Protein AF-A0A258DXA4-F1 (afdb_monomer_lite)

Secondary structure (DSSP, 8-state):
--------PPEEEPPHHHHHHHHHHHH-TTTHHHHHHHHHHHHHHHSTTT-----PPPEEETT-

pLDDT: mean 82.4, std 10.17, range [45.59, 92.06]

Sequence (64 aa):
MTHATTTLKPVTLVPEARRMAFLPALFSPVLMLIGERAVYQFISWLAPDDYAGGLWHFHEREGQ

Foldseek 3Di:
DDDDPPPDFDKAWDDPVCVVVVLCVVLPVVCSVVSVVCVLVVVCVVCVPPPPDDDDTDIDGPND

Structure (mmCIF, N/CA/C/O backbone):
data_AF-A0A258DXA4-F1
#
_entry.id   AF-A0A258DXA4-F1
#
loop_
_atom_site.group_PDB
_atom_site.id
_atom_site.type_symbol
_atom_site.label_atom_id
_atom_site.label_alt_id
_atom_site.label_comp_id
_atom_site.label_asym_id
_atom_site.label_entity_id
_atom_site.label_seq_id
_atom_site.pdbx_PDB_ins_code
_atom_site.Cartn_x
_atom_site.Cartn_y
_atom_site.Cartn_z
_atom_site.occupancy
_atom_site.B_iso_or_equiv
_atom_site.auth_seq_id
_atom_site.auth_comp_id
_atom_site.auth_asym_id
_atom_site.auth_atom_id
_atom_site.pdbx_PDB_model_num
ATOM 1 N N . MET A 1 1 ? 20.026 -23.663 26.453 1.00 45.59 1 MET A N 1
ATOM 2 C CA . MET A 1 1 ? 19.565 -22.736 25.400 1.00 45.59 1 MET A CA 1
ATOM 3 C C . MET A 1 1 ? 18.054 -22.870 25.311 1.00 45.59 1 MET A C 1
ATOM 5 O O . MET A 1 1 ? 17.574 -23.933 24.944 1.00 45.59 1 MET A O 1
ATOM 9 N N . THR A 1 2 ? 17.300 -21.875 25.765 1.00 49.31 2 THR A N 1
ATOM 10 C CA . THR A 1 2 ? 15.832 -21.863 25.697 1.00 49.31 2 THR A CA 1
ATOM 11 C C . THR A 1 2 ? 15.416 -21.452 24.287 1.00 49.31 2 THR A C 1
ATOM 13 O O . THR A 1 2 ? 15.676 -20.327 23.873 1.00 49.31 2 THR A O 1
ATOM 16 N N . HIS A 1 3 ? 14.806 -22.366 23.529 1.00 58.53 3 HIS A N 1
ATOM 17 C CA . HIS A 1 3 ? 14.164 -22.014 22.264 1.00 58.53 3 HIS A CA 1
ATOM 18 C C . HIS A 1 3 ? 12.950 -21.138 22.581 1.00 58.53 3 HIS A C 1
ATOM 20 O O . HIS A 1 3 ? 12.017 -21.588 23.244 1.00 58.53 3 HIS A O 1
ATOM 26 N N . ALA A 1 4 ? 12.968 -19.882 22.141 1.00 63.69 4 ALA A N 1
ATOM 27 C CA . ALA A 1 4 ? 11.766 -19.066 22.136 1.00 63.69 4 ALA A CA 1
ATOM 28 C C . ALA A 1 4 ? 10.800 -19.668 21.107 1.00 63.69 4 ALA A C 1
ATOM 30 O O . ALA A 1 4 ? 11.089 -19.691 19.911 1.00 63.69 4 ALA A O 1
ATOM 31 N N . THR A 1 5 ? 9.668 -20.193 21.572 1.00 59.44 5 THR A N 1
ATOM 32 C CA . THR A 1 5 ? 8.574 -20.608 20.693 1.00 59.44 5 THR A CA 1
ATOM 33 C C . THR A 1 5 ? 7.972 -19.352 20.073 1.00 59.44 5 THR A C 1
ATOM 35 O O . THR A 1 5 ? 7.204 -18.637 20.715 1.00 59.44 5 THR A O 1
ATOM 38 N N . THR A 1 6 ? 8.336 -19.052 18.828 1.00 67.56 6 THR A N 1
ATOM 39 C CA . THR A 1 6 ? 7.686 -17.993 18.056 1.00 67.56 6 THR A CA 1
ATOM 40 C C . THR A 1 6 ? 6.283 -18.463 17.698 1.00 67.56 6 THR A C 1
ATOM 42 O O . THR A 1 6 ? 6.099 -19.218 16.745 1.00 67.56 6 THR A O 1
ATOM 45 N N . THR A 1 7 ? 5.278 -18.029 18.455 1.00 72.31 7 THR A N 1
ATOM 46 C CA . THR A 1 7 ? 3.882 -18.194 18.045 1.00 72.31 7 THR A CA 1
ATOM 47 C C . THR A 1 7 ? 3.678 -17.421 16.744 1.00 72.31 7 THR A C 1
ATOM 49 O O . THR A 1 7 ? 3.669 -16.185 16.728 1.00 72.31 7 THR A O 1
ATOM 52 N N . LEU A 1 8 ? 3.558 -18.150 15.633 1.00 69.50 8 LEU A N 1
ATOM 53 C CA . LEU A 1 8 ? 3.201 -17.583 14.339 1.00 69.50 8 LEU A CA 1
ATOM 54 C C . LEU A 1 8 ? 1.784 -17.034 14.466 1.00 69.50 8 LEU A C 1
ATOM 56 O O . LEU A 1 8 ? 0.829 -17.785 14.649 1.00 69.50 8 LEU A O 1
ATOM 60 N N . LYS A 1 9 ? 1.650 -15.710 14.418 1.00 75.56 9 LYS A N 1
ATOM 61 C CA . LYS A 1 9 ? 0.324 -15.101 14.357 1.00 75.56 9 LYS A CA 1
ATOM 62 C C . LYS A 1 9 ? -0.132 -15.138 12.895 1.00 75.56 9 LYS A C 1
ATOM 64 O O . LYS A 1 9 ? 0.686 -14.823 12.024 1.00 75.56 9 LYS A O 1
ATOM 69 N N . PRO A 1 10 ? -1.390 -15.510 12.627 1.00 80.81 10 PRO A N 1
ATOM 70 C CA . PRO A 1 10 ? -1.892 -15.612 11.270 1.00 80.81 10 PRO A CA 1
ATOM 71 C C . PRO A 1 10 ? -1.904 -14.237 10.602 1.00 80.81 10 PRO A C 1
ATOM 73 O O . PRO A 1 10 ? -2.229 -13.224 11.222 1.00 80.81 10 PRO A O 1
ATOM 76 N N . VAL A 1 11 ? -1.529 -14.235 9.329 1.00 89.81 11 VAL A N 1
ATOM 77 C CA . VAL A 1 11 ? -1.636 -13.087 8.436 1.00 89.81 11 VAL A CA 1
ATOM 78 C C . VAL A 1 11 ? -2.919 -13.264 7.635 1.00 89.81 11 VAL A C 1
ATOM 80 O O . VAL A 1 11 ? -3.151 -14.338 7.076 1.00 89.81 11 VAL A O 1
ATOM 83 N N . THR A 1 12 ? -3.760 -12.237 7.594 1.00 91.25 12 THR A N 1
ATOM 84 C CA . THR A 1 12 ? -5.045 -12.273 6.884 1.00 91.25 12 THR A CA 1
ATOM 85 C C . THR A 1 12 ? -5.066 -11.251 5.760 1.00 91.25 12 THR A C 1
ATOM 87 O O . THR A 1 12 ? -4.502 -10.167 5.888 1.00 91.25 12 THR A O 1
ATOM 90 N N . LEU A 1 13 ? -5.731 -11.582 4.653 1.00 92.06 13 LEU A N 1
ATOM 91 C CA . LEU A 1 13 ? -5.950 -10.640 3.558 1.00 92.06 13 LEU A CA 1
ATOM 92 C C . LEU A 1 13 ? -6.902 -9.526 4.016 1.00 92.06 13 LEU A C 1
ATOM 94 O O . LEU A 1 13 ? -7.959 -9.803 4.586 1.00 92.06 13 LEU A O 1
ATOM 98 N N . VAL A 1 14 ? -6.552 -8.273 3.734 1.00 92.00 14 VAL A N 1
ATOM 99 C CA . VAL A 1 14 ? -7.415 -7.120 4.012 1.00 92.00 14 VAL A CA 1
ATOM 100 C C . VAL A 1 14 ? -8.630 -7.168 3.071 1.00 92.00 14 VAL A C 1
ATOM 102 O O . VAL A 1 14 ? -8.447 -7.205 1.852 1.00 92.00 14 VAL A O 1
ATOM 105 N N . PRO A 1 15 ? -9.871 -7.133 3.592 1.00 92.06 15 PRO A N 1
ATOM 106 C CA . PRO A 1 15 ? -11.079 -7.107 2.771 1.00 92.06 15 PRO A CA 1
ATOM 107 C C . PRO A 1 15 ? -11.142 -5.884 1.848 1.00 92.06 15 PRO A C 1
ATOM 109 O O . PRO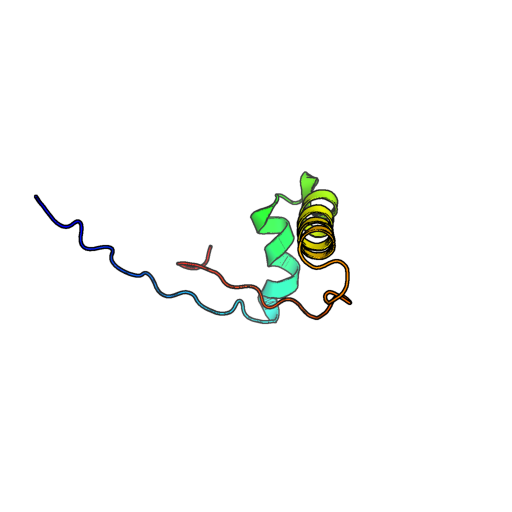 A 1 15 ? -10.760 -4.782 2.248 1.00 92.06 15 PRO A O 1
ATOM 112 N N . GLU A 1 16 ? -11.733 -6.056 0.661 1.00 89.88 16 GLU A N 1
ATOM 113 C CA . GLU A 1 16 ? -11.931 -5.011 -0.364 1.00 89.88 16 GLU A CA 1
ATOM 114 C C . GLU A 1 16 ? -12.479 -3.699 0.228 1.00 89.88 16 GLU A C 1
ATOM 116 O O . GLU A 1 16 ? -11.952 -2.619 -0.027 1.00 89.88 16 GLU A O 1
ATOM 121 N N . ALA A 1 17 ? -13.477 -3.796 1.114 1.00 92.06 17 ALA A N 1
ATOM 122 C CA . ALA A 1 17 ? -14.125 -2.647 1.748 1.00 92.06 17 ALA A CA 1
ATOM 123 C C . ALA A 1 17 ? -13.174 -1.771 2.589 1.00 92.06 17 ALA A C 1
ATOM 125 O O . ALA A 1 17 ? -13.426 -0.581 2.758 1.00 92.06 17 ALA A O 1
ATOM 126 N N . ARG A 1 18 ? -12.080 -2.338 3.118 1.00 90.50 18 ARG A N 1
ATOM 127 C CA . ARG A 1 18 ? -11.067 -1.609 3.906 1.00 90.50 18 ARG A CA 1
ATOM 128 C C . ARG A 1 18 ? -9.818 -1.261 3.097 1.00 90.50 18 ARG A C 1
ATOM 130 O O . ARG A 1 18 ? -8.966 -0.523 3.586 1.00 90.50 18 ARG A O 1
ATOM 137 N N . ARG A 1 19 ? -9.715 -1.740 1.854 1.00 89.62 19 ARG A N 1
ATOM 138 C CA . ARG A 1 19 ? -8.526 -1.610 1.003 1.00 89.62 19 ARG A CA 1
ATOM 139 C C . ARG A 1 19 ? -8.078 -0.157 0.824 1.00 89.62 19 ARG A C 1
ATOM 141 O O . ARG A 1 19 ? -6.896 0.132 0.960 1.00 89.62 19 ARG A O 1
ATOM 148 N N . MET A 1 20 ? -9.017 0.754 0.563 1.00 87.81 20 MET A N 1
ATOM 149 C CA . MET A 1 20 ? -8.717 2.180 0.354 1.00 87.81 20 MET A CA 1
ATOM 150 C C . MET A 1 20 ? -8.278 2.900 1.636 1.00 87.81 20 MET A C 1
ATOM 152 O O . MET A 1 20 ? -7.535 3.873 1.569 1.00 87.81 20 MET A O 1
ATOM 156 N N . ALA A 1 21 ? -8.708 2.419 2.804 1.00 88.69 21 ALA A N 1
ATOM 157 C CA . ALA A 1 21 ? -8.347 2.999 4.096 1.00 88.69 21 ALA A CA 1
ATOM 158 C C . ALA A 1 21 ? -7.032 2.433 4.663 1.00 88.69 21 ALA A C 1
ATOM 160 O O . ALA A 1 21 ? -6.477 3.009 5.597 1.00 88.69 21 ALA A O 1
ATOM 161 N N . PHE A 1 22 ? -6.517 1.337 4.094 1.00 89.25 22 PHE A N 1
ATOM 162 C CA . PHE A 1 22 ? -5.374 0.604 4.637 1.00 89.25 22 PHE A CA 1
ATOM 163 C C . PHE A 1 22 ? -4.065 1.407 4.600 1.00 89.25 22 PHE A C 1
ATOM 165 O O . PHE A 1 22 ? -3.453 1.635 5.640 1.00 89.25 22 PHE A O 1
ATOM 172 N N . LEU A 1 23 ? -3.650 1.898 3.425 1.00 87.00 23 LEU A N 1
ATOM 173 C CA . LEU A 1 23 ? -2.425 2.701 3.303 1.00 87.00 23 LEU A CA 1
ATOM 174 C C . LEU A 1 23 ? -2.487 4.020 4.102 1.00 87.00 23 LEU A C 1
ATOM 176 O O . LEU A 1 23 ? -1.510 4.327 4.787 1.00 87.00 23 LEU A O 1
ATOM 180 N N . PRO A 1 24 ? -3.605 4.782 4.097 1.00 86.88 24 PRO A N 1
ATOM 181 C CA . PRO A 1 24 ? -3.761 5.933 4.987 1.00 86.88 24 PRO A CA 1
ATOM 182 C C . PRO A 1 24 ? -3.597 5.595 6.473 1.00 86.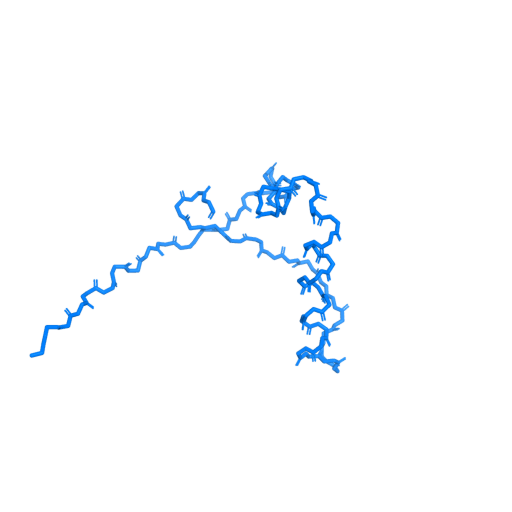88 24 PRO A C 1
ATOM 184 O O . PRO A 1 24 ? -2.995 6.377 7.205 1.00 86.88 24 PRO A O 1
ATOM 187 N N . ALA A 1 25 ? -4.119 4.451 6.928 1.00 87.69 25 ALA A N 1
ATOM 188 C CA . ALA A 1 25 ? -3.981 4.020 8.317 1.00 87.69 25 ALA A CA 1
ATOM 189 C C . ALA A 1 25 ? -2.534 3.627 8.659 1.00 87.69 25 ALA A C 1
ATOM 191 O O . ALA A 1 25 ? -2.048 3.981 9.731 1.00 87.69 25 ALA A O 1
ATOM 192 N N . LEU A 1 26 ? -1.835 2.959 7.736 1.00 86.69 26 LEU A N 1
ATOM 193 C CA . LEU A 1 26 ? -0.451 2.518 7.928 1.00 86.69 26 LEU A CA 1
ATOM 194 C C . LEU A 1 26 ? 0.539 3.691 7.977 1.00 86.69 26 LEU A C 1
ATOM 196 O O . LEU A 1 26 ? 1.461 3.694 8.790 1.00 86.69 26 LEU A O 1
ATOM 200 N N . PHE A 1 27 ? 0.355 4.688 7.110 1.00 85.25 27 PHE A N 1
ATOM 201 C CA . PHE A 1 27 ? 1.292 5.806 6.974 1.00 85.25 27 PHE A CA 1
ATOM 202 C C . PHE A 1 27 ? 0.871 7.079 7.709 1.00 85.25 27 PHE A C 1
ATOM 204 O O . PHE A 1 27 ? 1.670 8.005 7.780 1.00 85.25 27 PHE A O 1
ATOM 211 N N . SER A 1 28 ? -0.335 7.133 8.285 1.00 84.00 28 SER A N 1
ATOM 212 C CA . SER A 1 28 ? -1.056 8.370 8.624 1.00 84.00 28 SER A CA 1
ATOM 213 C C . SER A 1 28 ? -1.552 9.123 7.374 1.00 84.00 28 SER A C 1
ATOM 215 O O . SER A 1 28 ? -0.830 9.207 6.374 1.00 84.00 28 SER A O 1
ATOM 217 N N . PRO A 1 29 ? -2.753 9.745 7.411 1.00 80.00 29 PRO A N 1
ATOM 218 C CA . PRO A 1 29 ? -3.297 10.493 6.274 1.00 80.00 29 PRO A CA 1
ATOM 219 C C . PRO A 1 29 ? -2.351 11.570 5.730 1.00 80.00 29 PRO A C 1
ATOM 221 O O . PRO A 1 29 ? -2.332 11.832 4.532 1.00 80.00 29 PRO A O 1
ATOM 224 N N . VAL A 1 30 ? -1.531 12.161 6.604 1.00 82.19 30 VAL A N 1
ATOM 225 C CA . VAL A 1 30 ? -0.573 13.218 6.246 1.00 82.19 30 VAL A CA 1
ATOM 226 C C . VAL A 1 30 ? 0.542 12.702 5.331 1.00 82.19 30 VAL A C 1
ATOM 228 O O . VAL A 1 30 ? 1.030 13.449 4.487 1.00 82.19 30 VAL 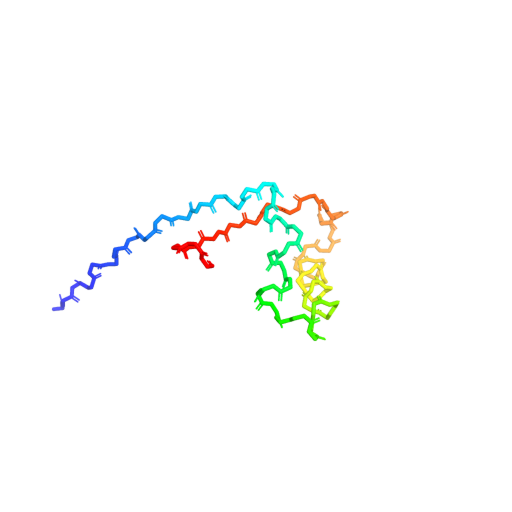A O 1
ATOM 231 N N . LEU A 1 31 ? 0.940 11.433 5.465 1.00 82.44 31 LEU A N 1
ATOM 232 C CA . LEU A 1 31 ? 2.047 10.852 4.698 1.00 82.44 31 LEU A CA 1
ATOM 233 C C . LEU A 1 31 ? 1.582 9.867 3.624 1.00 82.44 31 LEU A C 1
ATOM 235 O O . LEU A 1 31 ? 2.429 9.304 2.940 1.00 82.44 31 LEU A O 1
ATOM 239 N N . MET A 1 32 ? 0.274 9.668 3.438 1.00 80.50 32 MET A N 1
ATOM 240 C CA . MET A 1 32 ? -0.281 8.659 2.526 1.00 80.50 32 MET A CA 1
ATOM 241 C C . MET A 1 32 ? 0.358 8.702 1.127 1.00 80.50 32 MET A C 1
ATOM 243 O O . MET A 1 32 ? 0.858 7.684 0.654 1.00 80.50 32 MET A O 1
ATOM 247 N N . LEU A 1 33 ? 0.398 9.879 0.490 1.00 76.25 33 LEU A N 1
ATOM 248 C CA . LEU A 1 33 ? 0.953 10.043 -0.863 1.00 76.25 33 LEU A CA 1
ATOM 249 C C . LEU A 1 33 ? 2.457 9.740 -0.933 1.00 76.25 33 LEU A C 1
ATOM 251 O O . LEU A 1 33 ? 2.960 9.307 -1.968 1.00 76.25 33 LEU A O 1
ATOM 255 N N . ILE A 1 34 ? 3.181 9.970 0.164 1.00 83.25 34 ILE A N 1
ATOM 256 C CA . ILE A 1 34 ? 4.619 9.707 0.255 1.00 83.25 34 ILE A CA 1
ATOM 257 C C . ILE A 1 34 ? 4.853 8.218 0.513 1.00 83.25 34 ILE A C 1
ATOM 259 O O . ILE A 1 34 ? 5.676 7.607 -0.162 1.00 83.25 34 ILE A O 1
ATOM 263 N N . GLY A 1 35 ? 4.113 7.631 1.454 1.00 81.62 35 GLY A N 1
ATOM 264 C CA . GLY A 1 35 ? 4.241 6.234 1.859 1.00 81.62 35 GLY A CA 1
ATOM 265 C C . GLY A 1 35 ? 3.881 5.266 0.739 1.00 81.62 35 GLY A C 1
ATOM 266 O O . GLY A 1 35 ? 4.663 4.366 0.438 1.00 81.62 35 GLY A O 1
ATOM 267 N N . GLU A 1 36 ? 2.758 5.493 0.054 1.00 81.50 36 GLU A N 1
ATOM 268 C CA . GLU A 1 36 ? 2.354 4.666 -1.087 1.00 81.50 36 GLU A CA 1
ATOM 269 C C . GLU A 1 36 ? 3.409 4.697 -2.201 1.00 81.50 36 GLU A C 1
ATOM 271 O O . GLU A 1 36 ? 3.881 3.653 -2.662 1.00 81.50 36 GLU A O 1
ATOM 276 N N . ARG A 1 37 ? 3.856 5.899 -2.582 1.00 83.25 37 ARG A N 1
ATOM 277 C CA . ARG A 1 37 ? 4.889 6.058 -3.606 1.00 83.25 37 ARG A CA 1
ATOM 278 C C . ARG A 1 37 ? 6.217 5.433 -3.186 1.00 83.25 37 ARG A C 1
ATOM 280 O O . ARG A 1 37 ? 6.878 4.833 -4.028 1.0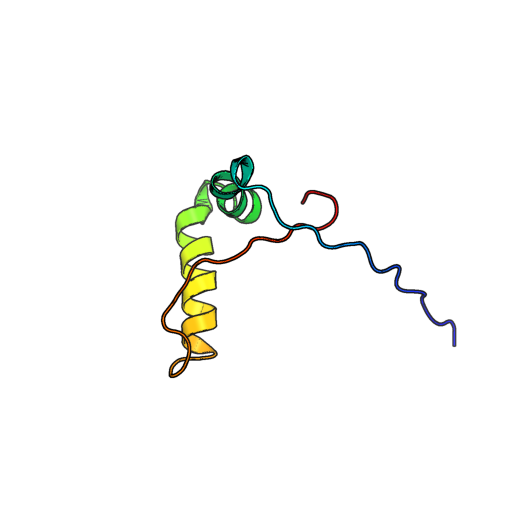0 83.25 37 ARG A O 1
ATOM 287 N N . ALA A 1 38 ? 6.608 5.562 -1.919 1.00 86.06 38 ALA A N 1
ATOM 288 C CA . ALA A 1 38 ? 7.848 4.990 -1.408 1.00 86.06 38 ALA A CA 1
ATOM 289 C C . ALA A 1 38 ? 7.848 3.460 -1.515 1.00 86.06 38 ALA A C 1
ATOM 291 O O . ALA A 1 38 ? 8.835 2.896 -1.980 1.00 86.06 38 ALA A O 1
ATOM 292 N N . VAL A 1 39 ? 6.738 2.795 -1.170 1.00 85.06 39 VAL A N 1
ATOM 293 C CA . VAL A 1 39 ? 6.610 1.332 -1.301 1.00 85.06 39 VAL A CA 1
ATOM 294 C C . VAL A 1 39 ? 6.723 0.900 -2.762 1.00 85.06 39 VAL A C 1
ATOM 296 O O . VAL A 1 39 ? 7.506 0.003 -3.081 1.00 85.06 39 VAL A O 1
ATOM 299 N N . TYR A 1 40 ? 5.998 1.561 -3.667 1.00 83.19 40 TYR A N 1
ATOM 300 C CA . TYR A 1 40 ? 6.035 1.200 -5.085 1.00 83.19 40 TYR A CA 1
ATOM 301 C C . TYR A 1 40 ? 7.354 1.568 -5.770 1.00 83.19 40 TYR A C 1
ATOM 303 O O . TYR A 1 40 ? 7.777 0.861 -6.675 1.00 83.19 40 TYR A O 1
ATOM 311 N N . GLN A 1 41 ? 8.041 2.635 -5.360 1.00 86.44 41 GLN A N 1
ATOM 312 C CA . GLN A 1 41 ? 9.379 2.922 -5.886 1.00 86.44 41 GLN A CA 1
ATOM 313 C C . GLN A 1 41 ? 10.422 1.951 -5.347 1.00 86.44 41 GLN A C 1
ATOM 315 O O . GLN A 1 41 ? 11.340 1.581 -6.075 1.00 86.44 41 GLN A O 1
ATOM 320 N N . PHE A 1 42 ? 10.292 1.532 -4.090 1.00 88.38 42 PHE A N 1
ATOM 321 C CA . PHE A 1 42 ? 11.243 0.620 -3.475 1.00 88.38 42 PHE A CA 1
ATOM 322 C C . PHE A 1 42 ? 11.293 -0.724 -4.206 1.00 88.38 42 PHE A C 1
ATOM 324 O O . PHE A 1 42 ? 12.372 -1.223 -4.509 1.00 88.38 42 PHE A O 1
ATOM 331 N N . ILE A 1 43 ? 10.139 -1.279 -4.575 1.00 87.06 43 ILE A N 1
ATOM 332 C CA . ILE A 1 43 ? 10.090 -2.537 -5.328 1.00 87.06 43 ILE A CA 1
ATOM 333 C C . ILE A 1 43 ? 10.518 -2.372 -6.798 1.00 87.06 43 ILE A C 1
ATOM 335 O O . ILE A 1 43 ? 11.200 -3.250 -7.315 1.00 87.06 43 ILE A O 1
ATOM 339 N N . SER A 1 44 ? 10.236 -1.228 -7.439 1.00 86.19 44 SER A N 1
ATOM 340 C CA . SER A 1 44 ? 10.802 -0.894 -8.755 1.00 86.19 44 SER A CA 1
ATOM 341 C C . SER A 1 44 ? 12.326 -0.819 -8.720 1.00 86.19 44 SER A C 1
ATOM 343 O O . SER A 1 44 ? 12.977 -1.142 -9.704 1.00 86.19 44 SER A O 1
ATOM 345 N N . TRP A 1 45 ? 12.910 -0.394 -7.598 1.00 89.69 45 TRP A N 1
ATOM 346 C CA . TRP A 1 45 ? 14.359 -0.409 -7.422 1.00 89.69 45 TRP A CA 1
ATOM 347 C C . TRP A 1 45 ? 14.912 -1.821 -7.182 1.00 89.69 45 TRP A C 1
ATOM 349 O O . TRP A 1 45 ? 15.994 -2.137 -7.668 1.00 89.69 45 TRP A O 1
ATOM 359 N N . LEU A 1 46 ? 14.179 -2.677 -6.464 1.00 89.31 46 LEU A N 1
ATOM 360 C CA . LEU A 1 46 ? 14.593 -4.059 -6.193 1.00 89.31 46 LEU A CA 1
ATOM 361 C C . LEU A 1 46 ? 14.489 -4.980 -7.416 1.00 89.31 46 LEU A C 1
ATOM 363 O O . LEU A 1 46 ? 15.289 -5.903 -7.543 1.00 89.31 46 LEU A O 1
ATOM 367 N N . ALA A 1 47 ? 13.506 -4.753 -8.286 1.00 86.75 47 ALA A N 1
ATOM 368 C CA . ALA A 1 47 ? 13.233 -5.576 -9.462 1.00 86.75 47 ALA A CA 1
ATOM 369 C C . ALA A 1 47 ? 13.008 -4.692 -10.704 1.00 86.75 47 ALA A C 1
ATOM 371 O O . ALA A 1 47 ? 11.903 -4.662 -11.242 1.00 86.75 47 ALA A O 1
ATOM 372 N N . PRO A 1 48 ? 14.029 -3.944 -11.159 1.00 85.50 48 PRO A N 1
ATOM 373 C CA . PRO A 1 48 ? 13.867 -2.944 -12.215 1.00 85.50 48 PRO A CA 1
ATOM 374 C C . PRO A 1 48 ? 13.440 -3.541 -13.560 1.00 85.50 48 PRO A C 1
ATOM 376 O O . PRO A 1 48 ? 12.706 -2.891 -14.299 1.00 85.50 48 PRO A O 1
ATOM 379 N N . ASP A 1 49 ? 13.862 -4.773 -13.850 1.00 90.06 49 ASP A N 1
ATOM 380 C CA . ASP A 1 49 ? 13.588 -5.438 -15.128 1.00 90.06 49 ASP A CA 1
ATOM 381 C C . ASP A 1 49 ? 12.293 -6.271 -15.109 1.00 90.06 49 ASP A C 1
ATOM 383 O O . ASP A 1 49 ? 11.675 -6.478 -16.152 1.00 90.06 49 ASP A O 1
ATOM 387 N N . ASP A 1 50 ? 11.849 -6.704 -13.922 1.00 84.56 50 ASP A N 1
ATOM 388 C CA . ASP A 1 50 ? 10.720 -7.633 -13.759 1.00 84.56 50 ASP A CA 1
ATOM 389 C C . ASP A 1 50 ? 9.461 -6.973 -13.169 1.00 84.56 50 ASP A C 1
ATOM 391 O O . ASP A 1 50 ? 8.350 -7.496 -13.303 1.00 84.56 50 ASP A O 1
ATOM 395 N N . TYR A 1 51 ? 9.594 -5.822 -12.502 1.00 83.25 51 TYR A N 1
ATOM 396 C CA . TYR A 1 51 ? 8.471 -5.146 -11.860 1.00 83.25 51 TYR A CA 1
ATOM 397 C C . TYR A 1 51 ? 7.827 -4.103 -12.779 1.00 83.25 51 TYR A C 1
ATOM 399 O O . TYR A 1 51 ? 8.244 -2.947 -12.854 1.00 83.25 51 TYR A O 1
ATOM 407 N N . ALA A 1 52 ? 6.724 -4.495 -13.416 1.00 82.06 52 ALA A N 1
ATOM 408 C CA . ALA A 1 52 ? 5.894 -3.615 -14.244 1.00 82.06 52 ALA A CA 1
ATOM 409 C C . ALA A 1 52 ? 4.756 -2.913 -13.467 1.00 82.06 52 ALA A C 1
ATOM 411 O O . ALA A 1 52 ? 3.886 -2.283 -14.070 1.00 82.06 52 ALA A O 1
ATOM 412 N N . GLY A 1 53 ? 4.721 -3.034 -12.136 1.00 82.81 53 GLY A N 1
ATOM 413 C CA . GLY A 1 53 ? 3.561 -2.651 -11.329 1.00 82.81 53 GLY A CA 1
ATOM 414 C C . GLY A 1 53 ? 2.606 -3.820 -11.072 1.00 82.81 53 GLY A C 1
ATOM 415 O O . GLY A 1 53 ? 2.973 -4.984 -11.206 1.00 82.81 53 GLY A O 1
ATOM 416 N N . GLY A 1 54 ? 1.368 -3.511 -10.675 1.00 85.62 54 GLY A N 1
ATOM 417 C CA . GLY A 1 54 ? 0.320 -4.511 -10.449 1.00 85.62 54 GLY A CA 1
ATOM 418 C C . GLY A 1 54 ? -0.657 -4.137 -9.336 1.00 85.62 54 GLY A C 1
ATOM 419 O O . GLY A 1 54 ? -0.535 -3.088 -8.701 1.00 85.62 54 GLY A O 1
ATOM 420 N N . LEU A 1 55 ? -1.639 -5.009 -9.093 1.00 84.81 55 LEU A N 1
ATOM 421 C CA . LEU A 1 55 ? -2.565 -4.874 -7.970 1.00 84.81 55 LEU A CA 1
ATOM 422 C C . LEU A 1 55 ? -1.948 -5.498 -6.713 1.00 84.81 55 LEU A C 1
ATOM 424 O O . LEU A 1 55 ? -1.777 -6.710 -6.624 1.00 84.81 55 LEU A O 1
ATOM 428 N N . TRP A 1 56 ? -1.643 -4.668 -5.720 1.00 88.31 56 TRP A N 1
ATOM 429 C CA . TRP A 1 56 ? -1.032 -5.122 -4.469 1.00 88.31 56 TRP A CA 1
ATOM 430 C C . TRP A 1 56 ? -2.071 -5.712 -3.526 1.00 88.31 56 TRP A C 1
ATOM 432 O O . TRP A 1 56 ? -3.045 -5.038 -3.210 1.00 88.31 56 TRP A O 1
ATOM 442 N N . HIS A 1 57 ? -1.874 -6.925 -3.020 1.00 90.88 57 HIS A N 1
ATOM 443 C CA . HIS A 1 57 ? -2.724 -7.478 -1.964 1.00 90.88 57 HIS A CA 1
ATOM 444 C C . HIS A 1 57 ? -2.215 -7.051 -0.585 1.00 90.88 57 HIS A C 1
ATOM 446 O O . HIS A 1 57 ? -1.092 -7.375 -0.200 1.00 90.88 57 HIS A O 1
ATOM 452 N N . PHE A 1 58 ? -3.052 -6.339 0.170 1.00 90.50 58 PHE A N 1
ATOM 453 C CA . PHE A 1 58 ? -2.716 -5.928 1.528 1.00 90.50 58 PHE A CA 1
ATOM 454 C C . PHE A 1 58 ? -3.028 -7.040 2.510 1.00 90.50 58 PHE A C 1
ATOM 456 O O . PHE A 1 58 ? -4.074 -7.683 2.429 1.00 90.50 58 PHE A O 1
ATOM 463 N N . HIS A 1 59 ? -2.111 -7.242 3.439 1.00 90.88 59 HIS A N 1
ATOM 464 C CA . HIS A 1 59 ? -2.219 -8.254 4.463 1.00 90.88 59 HIS A CA 1
ATOM 465 C C . HIS A 1 59 ? -2.021 -7.592 5.820 1.00 90.88 59 HIS A C 1
ATOM 467 O O . HIS A 1 59 ? -1.149 -6.738 5.966 1.00 90.88 59 HIS A O 1
ATOM 473 N N . GLU A 1 60 ? -2.832 -7.990 6.790 1.00 89.31 60 GLU A N 1
ATOM 474 C CA . GLU A 1 60 ? -2.816 -7.463 8.152 1.00 89.31 60 GLU A CA 1
ATOM 475 C C . GLU A 1 60 ? -2.490 -8.578 9.143 1.00 89.31 60 GLU A C 1
ATOM 477 O O . GLU A 1 60 ? -2.715 -9.771 8.881 1.00 89.31 60 GLU A O 1
ATOM 482 N N . ARG A 1 61 ? -1.957 -8.189 10.297 1.00 87.62 61 ARG A N 1
ATOM 483 C CA . ARG A 1 61 ? -1.672 -9.100 11.403 1.00 87.62 61 ARG A CA 1
ATOM 484 C C . ARG A 1 61 ? -2.448 -8.602 12.612 1.00 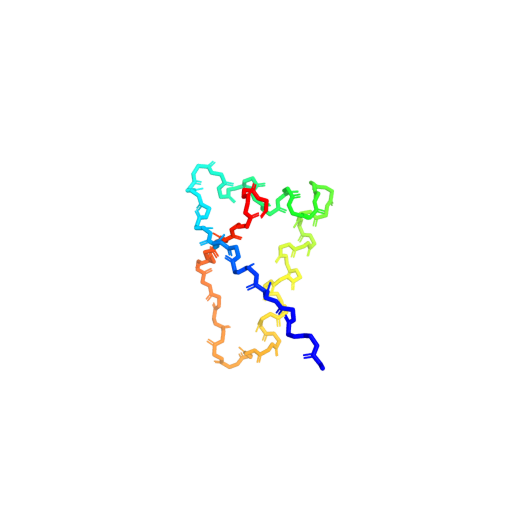87.62 61 ARG A C 1
ATOM 486 O O . ARG A 1 61 ? -2.270 -7.474 13.038 1.00 87.62 61 ARG A O 1
ATOM 493 N N . GLU A 1 62 ? -3.315 -9.448 13.165 1.00 82.06 62 GLU A N 1
ATOM 494 C CA . GLU A 1 62 ? -4.219 -9.066 14.272 1.00 82.06 62 GLU A CA 1
ATOM 495 C C . GLU A 1 62 ? -5.185 -7.911 13.937 1.00 82.06 62 GLU A C 1
ATO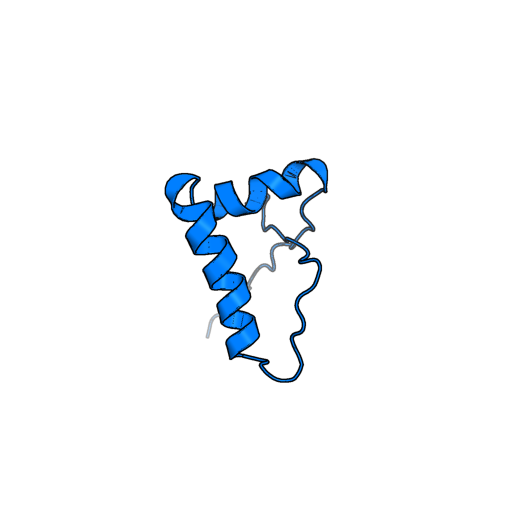M 497 O O . GLU A 1 62 ? -5.688 -7.245 14.837 1.00 82.06 62 GLU A O 1
ATOM 502 N N . GLY A 1 63 ? -5.482 -7.680 12.655 1.00 69.62 63 GLY A N 1
ATOM 503 C CA . GLY A 1 63 ? -6.355 -6.577 12.248 1.00 69.62 63 GLY A CA 1
ATOM 504 C C . GLY A 1 63 ? -5.667 -5.213 12.152 1.00 69.62 63 GLY A C 1
ATOM 505 O O . GLY A 1 63 ? -6.373 -4.209 12.035 1.00 69.62 63 GLY A O 1
ATOM 506 N N . GLN A 1 64 ? -4.329 -5.181 12.214 1.00 61.56 64 GLN A N 1
ATOM 507 C CA . GLN A 1 64 ? -3.490 -3.989 12.058 1.00 61.56 64 GLN A CA 1
ATOM 508 C C . GLN A 1 64 ? -2.414 -4.174 10.985 1.00 61.56 64 GLN A C 1
ATOM 510 O O . GLN A 1 64 ? -1.977 -5.329 10.743 1.00 61.56 64 GLN A O 1
#

Radius of gyration: 15.42 Å; chains: 1; bounding box: 34×36×41 Å